Protein AF-A0A5J5I9Z5-F1 (afdb_monomer)

Foldseek 3Di:
DVLVVLVVVLVVLVVVLVVLVVVQVVVVVVVVVVDDPPDDPVVVVVVVVCCVVPVRPVVSVVSNVVSVVVSVVSVVVSVVVVVVD

Organism: NCBI:txid1007511

Secondary structure (DSSP, 8-state):
-HHHHHHHHHHHHHHHHHHHHHHHHHHHHHHHHHS-TTS-HHHHHHHHHHIIIIIS-HHHHHHHHHHHHHHHHHHHHHHHHHHT-

Mean predicted aligned error: 9.32 Å

Solvent-accessible surface area (backbone atoms only — not comparable to full-atom values): 4792 Å² total; per-residue (Å²): 111,67,69,60,53,55,51,54,50,44,52,52,42,52,50,51,44,53,50,51,51,50,53,52,52,49,53,52,52,50,53,54,67,69,47,63,89,85,57,55,71,68,59,52,49,51,51,50,52,46,35,65,74,73,63,50,61,59,67,57,54,50,49,45,52,51,43,50,52,52,44,50,54,50,52,53,51,49,54,50,54,60,75,74,103

pLDDT: mean 75.91, std 6.34, range [52.66, 86.12]

Structure (mmCIF, N/CA/C/O backbone):
data_AF-A0A5J5I9Z5-F1
#
_entry.id   AF-A0A5J5I9Z5-F1
#
loop_
_atom_site.group_PDB
_atom_site.id
_atom_site.type_symbol
_atom_site.label_atom_id
_atom_site.label_alt_id
_atom_site.label_comp_id
_atom_site.label_asym_id
_atom_site.label_entity_id
_atom_site.label_seq_id
_atom_site.pdbx_PDB_ins_code
_atom_site.Cartn_x
_atom_site.Cartn_y
_atom_site.Cartn_z
_atom_site.occupancy
_atom_site.B_iso_or_equiv
_atom_site.auth_seq_id
_atom_site.auth_comp_id
_atom_site.auth_asym_id
_atom_site.auth_atom_id
_atom_site.pdbx_PDB_model_num
ATOM 1 N N . MET A 1 1 ? 19.133 -9.345 -23.041 1.00 60.09 1 MET A N 1
ATOM 2 C CA . MET A 1 1 ? 19.558 -8.346 -22.028 1.00 60.09 1 MET A CA 1
ATOM 3 C C . MET A 1 1 ? 18.410 -7.453 -21.567 1.00 60.09 1 MET A C 1
ATOM 5 O O . MET A 1 1 ? 18.225 -7.349 -20.364 1.00 60.09 1 MET A O 1
ATOM 9 N N . GLN A 1 2 ? 17.609 -6.873 -22.472 1.00 64.94 2 GLN A N 1
ATOM 10 C CA . GLN A 1 2 ? 16.445 -6.051 -22.092 1.00 64.94 2 GLN A CA 1
ATOM 11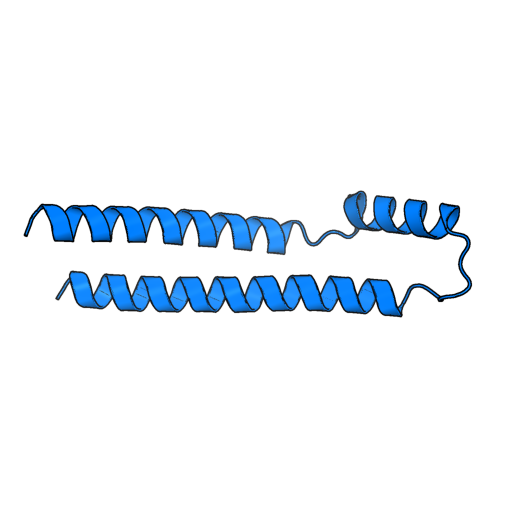 C C . GLN A 1 2 ? 15.445 -6.787 -21.187 1.00 64.94 2 GLN A C 1
ATOM 13 O O . GLN A 1 2 ? 15.090 -6.236 -20.155 1.00 64.94 2 GLN A O 1
ATOM 18 N N . SER A 1 3 ? 15.089 -8.042 -21.494 1.00 66.81 3 SER A N 1
ATOM 19 C CA . SER A 1 3 ? 14.140 -8.845 -20.701 1.00 66.81 3 SER A CA 1
ATOM 20 C C . SER A 1 3 ? 14.541 -9.019 -19.228 1.00 66.81 3 SER A C 1
ATOM 22 O O . SER A 1 3 ? 13.710 -8.842 -18.338 1.00 66.81 3 SER A O 1
ATOM 24 N N . LEU A 1 4 ? 15.827 -9.281 -18.967 1.00 73.44 4 LEU A N 1
ATOM 25 C CA . LEU A 1 4 ? 16.401 -9.392 -17.619 1.00 73.44 4 LEU A CA 1
ATOM 26 C C . LEU A 1 4 ? 16.305 -8.076 -16.833 1.00 73.44 4 LEU A C 1
ATOM 28 O O . LEU A 1 4 ? 15.904 -8.089 -15.673 1.00 73.44 4 LEU A O 1
ATOM 32 N N . ILE A 1 5 ? 16.616 -6.940 -17.465 1.00 75.00 5 ILE A N 1
ATOM 33 C CA . ILE A 1 5 ? 16.556 -5.617 -16.819 1.00 75.00 5 ILE A CA 1
ATOM 34 C C . ILE A 1 5 ? 15.118 -5.297 -16.407 1.00 75.00 5 ILE A C 1
ATOM 36 O O . ILE A 1 5 ? 14.855 -4.941 -15.262 1.00 75.00 5 ILE A O 1
ATOM 40 N N . THR A 1 6 ? 14.164 -5.481 -17.312 1.00 73.06 6 THR A N 1
ATOM 41 C CA . THR A 1 6 ? 12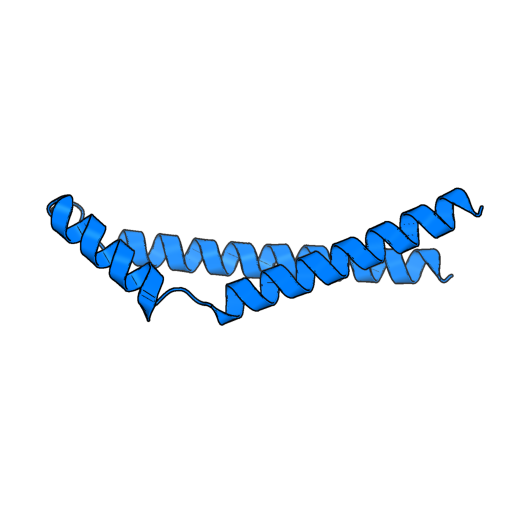.743 -5.239 -17.039 1.00 73.06 6 THR A CA 1
ATOM 42 C C . THR A 1 6 ? 12.159 -6.184 -15.982 1.00 73.06 6 THR A C 1
ATOM 44 O O . THR A 1 6 ? 11.314 -5.750 -15.206 1.00 73.06 6 THR A O 1
ATOM 47 N N . ALA A 1 7 ? 12.636 -7.430 -15.878 1.00 71.94 7 ALA A N 1
ATOM 48 C CA . ALA A 1 7 ? 12.240 -8.339 -14.798 1.00 71.94 7 ALA A CA 1
ATOM 49 C C . ALA A 1 7 ? 12.766 -7.875 -13.426 1.00 71.94 7 ALA A C 1
ATOM 51 O O . ALA A 1 7 ? 12.027 -7.903 -12.442 1.00 71.94 7 ALA A O 1
ATOM 52 N N . ILE A 1 8 ? 14.011 -7.387 -13.3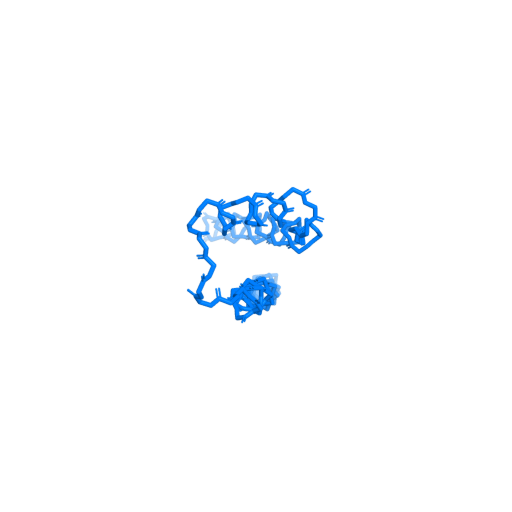62 1.00 79.31 8 ILE A N 1
ATOM 53 C CA . ILE A 1 8 ? 14.600 -6.818 -12.138 1.00 79.31 8 ILE A CA 1
ATOM 54 C C . ILE A 1 8 ? 13.839 -5.558 -11.705 1.00 79.31 8 ILE A C 1
ATOM 56 O O . ILE A 1 8 ? 13.508 -5.407 -10.530 1.00 79.31 8 ILE A O 1
ATOM 60 N N . VAL A 1 9 ? 13.508 -4.676 -12.653 1.00 77.00 9 VAL A N 1
ATOM 61 C CA . VAL A 1 9 ? 12.7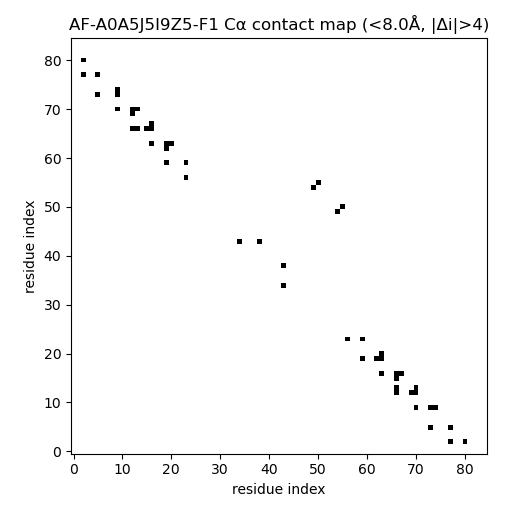20 -3.463 -12.382 1.00 77.00 9 VAL A CA 1
ATOM 62 C C . VAL A 1 9 ? 11.320 -3.820 -11.879 1.00 77.00 9 VAL A C 1
ATOM 64 O O . VAL A 1 9 ? 10.860 -3.240 -10.898 1.00 77.00 9 VAL A O 1
ATOM 67 N N . LEU A 1 10 ? 10.659 -4.811 -12.487 1.00 76.19 10 LEU A N 1
ATOM 68 C CA . LEU A 1 10 ? 9.352 -5.283 -12.031 1.00 76.19 10 LEU A CA 1
ATOM 69 C C . LEU A 1 10 ? 9.423 -5.832 -10.596 1.00 76.19 10 LEU 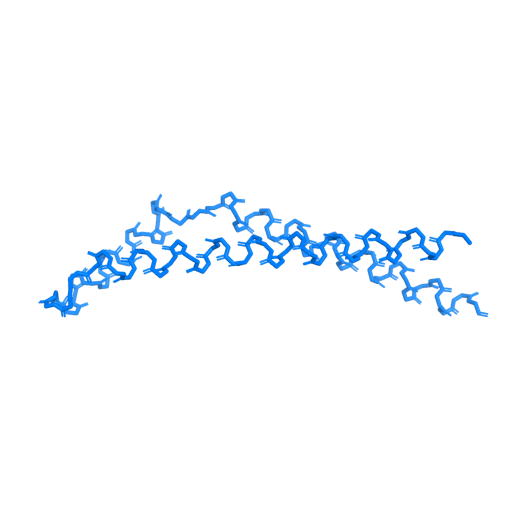A C 1
ATOM 71 O O . LEU A 1 10 ? 8.583 -5.485 -9.770 1.00 76.19 10 LEU A O 1
ATOM 75 N N . ALA A 1 11 ? 10.446 -6.626 -10.271 1.00 75.75 11 ALA A N 1
ATOM 76 C CA . ALA A 1 11 ? 10.649 -7.146 -8.920 1.00 75.75 11 ALA A CA 1
ATOM 77 C C . ALA A 1 11 ? 10.874 -6.022 -7.889 1.00 75.75 11 ALA A C 1
ATOM 79 O O . ALA A 1 11 ? 10.299 -6.063 -6.801 1.00 75.75 11 ALA A O 1
ATOM 80 N N . ALA A 1 12 ? 11.649 -4.992 -8.241 1.00 76.56 12 ALA A N 1
ATOM 81 C CA . ALA A 1 12 ? 11.871 -3.826 -7.386 1.00 76.56 12 ALA A CA 1
ATOM 82 C C . ALA A 1 12 ? 10.578 -3.027 -7.139 1.00 76.56 12 ALA A C 1
ATOM 84 O O . ALA A 1 12 ? 10.308 -2.626 -6.007 1.00 76.56 12 ALA A O 1
ATOM 85 N N . ILE A 1 13 ? 9.745 -2.852 -8.169 1.00 78.75 13 ILE A N 1
ATOM 86 C CA . ILE A 1 13 ? 8.442 -2.183 -8.051 1.00 78.75 13 ILE A CA 1
ATOM 87 C C . ILE A 1 13 ? 7.500 -2.982 -7.155 1.00 78.75 13 ILE A C 1
ATOM 89 O O . ILE A 1 13 ? 6.883 -2.415 -6.258 1.00 78.75 13 ILE A O 1
ATOM 93 N N . VAL A 1 14 ? 7.410 -4.299 -7.348 1.00 77.81 14 VAL A N 1
ATOM 94 C CA . VAL A 1 14 ? 6.585 -5.166 -6.493 1.00 77.81 14 VAL A CA 1
ATOM 95 C C . VAL A 1 14 ? 7.040 -5.070 -5.037 1.00 77.81 14 VAL A C 1
ATOM 97 O O . VAL A 1 14 ? 6.208 -4.967 -4.138 1.00 77.81 14 VAL A O 1
ATOM 100 N N . PHE A 1 15 ? 8.349 -5.036 -4.788 1.00 79.56 15 PHE A N 1
ATOM 101 C CA . PHE A 1 15 ? 8.886 -4.864 -3.442 1.00 79.56 15 PHE A CA 1
ATOM 102 C C . PHE A 1 15 ? 8.502 -3.507 -2.828 1.00 79.56 15 PHE A C 1
ATOM 104 O O . PHE A 1 15 ? 8.069 -3.464 -1.674 1.00 79.56 15 PHE A O 1
ATOM 111 N N . ALA A 1 16 ? 8.576 -2.419 -3.601 1.00 75.81 16 ALA A N 1
ATOM 112 C CA . ALA A 1 16 ? 8.135 -1.092 -3.170 1.00 75.81 16 ALA A CA 1
ATOM 113 C C . ALA A 1 16 ? 6.631 -1.063 -2.836 1.00 75.81 16 ALA A C 1
ATOM 115 O O . ALA A 1 16 ? 6.255 -0.605 -1.758 1.00 75.81 16 ALA A O 1
ATOM 116 N N . VAL A 1 17 ? 5.783 -1.657 -3.686 1.00 78.38 17 VAL A N 1
ATOM 117 C CA . VAL A 1 17 ? 4.334 -1.797 -3.437 1.00 78.38 17 VAL A CA 1
ATOM 118 C C . VAL A 1 17 ? 4.066 -2.536 -2.128 1.00 78.38 17 VAL A C 1
ATOM 120 O O . VAL A 1 17 ? 3.210 -2.123 -1.347 1.00 78.38 17 VAL A O 1
ATOM 123 N N . VAL A 1 18 ? 4.795 -3.623 -1.859 1.00 80.38 18 VAL A N 1
ATOM 124 C CA . VAL A 1 18 ? 4.636 -4.400 -0.622 1.00 80.38 18 VAL A CA 1
ATOM 125 C C . VAL A 1 18 ? 5.034 -3.580 0.607 1.00 80.38 18 VAL A C 1
ATOM 127 O O . VAL A 1 18 ? 4.354 -3.664 1.632 1.00 80.38 18 VAL A O 1
ATOM 130 N N . ILE A 1 19 ? 6.101 -2.783 0.528 1.00 80.31 19 ILE A N 1
ATOM 131 C CA . ILE A 1 19 ? 6.511 -1.889 1.620 1.00 80.31 19 ILE A CA 1
ATOM 132 C C . ILE A 1 19 ? 5.441 -0.827 1.878 1.00 80.31 19 ILE A C 1
ATOM 134 O O . ILE A 1 19 ? 5.015 -0.674 3.024 1.00 80.31 19 ILE A O 1
ATOM 138 N N . ASP A 1 20 ? 4.964 -0.145 0.836 1.00 76.88 20 ASP A N 1
ATOM 139 C CA . ASP A 1 20 ? 3.948 0.901 0.972 1.00 76.88 20 ASP A CA 1
ATOM 140 C C . ASP A 1 20 ? 2.625 0.335 1.507 1.00 76.88 20 ASP A C 1
ATOM 142 O O . ASP A 1 20 ? 2.017 0.919 2.408 1.00 76.88 20 ASP A O 1
ATOM 146 N N . ALA A 1 21 ? 2.215 -0.851 1.046 1.00 74.88 21 ALA A N 1
ATOM 147 C CA . ALA A 1 21 ? 1.036 -1.548 1.554 1.00 74.88 21 ALA A CA 1
ATOM 148 C C . ALA A 1 21 ? 1.183 -1.909 3.039 1.00 74.88 21 ALA A C 1
ATOM 150 O O . ALA A 1 21 ? 0.267 -1.683 3.830 1.00 74.88 21 ALA A O 1
ATOM 151 N N . ARG A 1 22 ? 2.346 -2.434 3.448 1.00 80.81 22 ARG A N 1
ATOM 152 C CA . ARG A 1 22 ? 2.625 -2.739 4.860 1.00 80.81 22 ARG A CA 1
ATOM 153 C C . ARG A 1 22 ? 2.611 -1.486 5.721 1.00 80.81 22 ARG A C 1
ATOM 155 O O . ARG A 1 22 ? 2.068 -1.528 6.821 1.00 80.81 22 ARG A O 1
ATOM 162 N N . ALA A 1 23 ? 3.165 -0.383 5.228 1.00 78.69 23 ALA A N 1
ATOM 163 C CA . ALA A 1 23 ? 3.162 0.888 5.937 1.00 78.69 23 ALA A CA 1
ATOM 164 C C . ALA A 1 23 ? 1.735 1.437 6.101 1.00 78.69 23 ALA A C 1
ATOM 166 O O . ALA A 1 23 ? 1.399 1.941 7.169 1.00 78.69 23 ALA A O 1
ATOM 167 N N . LEU A 1 24 ? 0.887 1.302 5.077 1.00 77.25 24 LEU A N 1
ATOM 168 C CA . LEU A 1 24 ? -0.526 1.683 5.134 1.00 77.25 24 LEU A CA 1
ATOM 169 C C . LEU A 1 24 ? -1.302 0.843 6.162 1.00 77.25 24 LEU A C 1
ATOM 171 O O . LEU A 1 24 ? -2.058 1.374 6.971 1.00 77.25 24 LEU A O 1
ATOM 175 N N . VAL A 1 25 ? -1.091 -0.476 6.153 1.00 79.88 25 VAL A N 1
ATOM 176 C CA . VAL A 1 25 ? -1.724 -1.407 7.099 1.00 79.88 25 VAL A CA 1
ATOM 177 C C . VAL A 1 25 ? -1.247 -1.145 8.528 1.00 79.88 25 VAL A C 1
ATOM 179 O O . VAL A 1 25 ? -2.057 -1.175 9.452 1.00 79.88 25 VAL A O 1
ATOM 182 N N . ALA A 1 26 ? 0.040 -0.850 8.724 1.00 82.88 26 ALA A N 1
ATOM 183 C CA . ALA A 1 26 ? 0.591 -0.510 10.031 1.00 82.88 26 ALA A CA 1
ATOM 184 C C . ALA A 1 26 ? -0.045 0.764 10.608 1.00 82.88 26 ALA A C 1
ATOM 186 O O . ALA A 1 26 ? -0.446 0.752 11.771 1.00 82.88 26 ALA A O 1
ATOM 187 N N . ASP A 1 27 ? -0.211 1.813 9.794 1.00 79.31 27 ASP A N 1
ATOM 188 C CA . ASP A 1 27 ? -0.899 3.045 10.203 1.00 79.31 27 ASP A CA 1
ATOM 189 C C . ASP A 1 27 ? -2.362 2.768 10.579 1.00 79.31 27 ASP A C 1
ATOM 191 O O . ASP A 1 27 ? -2.851 3.256 11.599 1.00 79.31 27 ASP A O 1
ATOM 195 N N . LEU A 1 28 ? -3.048 1.916 9.809 1.00 79.38 28 LEU A N 1
ATOM 196 C CA . LEU A 1 28 ? -4.432 1.537 10.086 1.00 79.38 28 LEU A CA 1
ATOM 197 C C . LEU A 1 28 ? -4.573 0.760 11.402 1.00 79.38 28 LEU A C 1
ATOM 199 O O . LEU A 1 28 ? -5.489 1.007 12.188 1.00 79.38 28 LEU A O 1
ATOM 203 N N . ILE A 1 29 ? -3.649 -0.167 11.663 1.00 83.06 29 ILE A N 1
ATOM 204 C CA . ILE A 1 29 ? -3.595 -0.931 12.913 1.00 83.06 29 ILE A CA 1
ATOM 205 C C . ILE A 1 29 ? -3.257 -0.009 14.086 1.00 83.06 29 ILE A C 1
ATOM 207 O O . ILE A 1 29 ? -3.859 -0.147 15.149 1.00 83.06 29 ILE A O 1
ATOM 211 N N . ALA A 1 30 ? -2.324 0.929 13.914 1.00 82.56 30 ALA A N 1
ATOM 212 C CA . ALA A 1 30 ? -1.974 1.904 14.942 1.00 82.56 30 ALA A CA 1
ATOM 213 C C . ALA A 1 30 ? -3.182 2.780 15.300 1.00 82.56 30 ALA A C 1
ATOM 215 O O . ALA A 1 30 ? -3.522 2.893 16.476 1.00 82.56 30 ALA A O 1
ATOM 216 N N . PHE A 1 31 ? -3.902 3.294 14.298 1.00 80.62 31 PHE A N 1
ATOM 217 C CA . PHE A 1 31 ? -5.143 4.038 14.507 1.00 80.62 31 PHE A CA 1
ATOM 218 C C . PHE A 1 31 ? -6.203 3.193 15.227 1.00 80.62 31 PHE A C 1
ATOM 220 O O . PHE A 1 31 ? -6.832 3.655 16.179 1.00 80.62 31 PHE A O 1
ATOM 227 N N . HIS A 1 32 ? -6.357 1.924 14.837 1.00 78.94 32 HIS A N 1
ATOM 228 C CA . HIS A 1 32 ? -7.279 1.006 15.500 1.00 78.94 32 HIS A CA 1
ATOM 229 C C . HIS A 1 32 ? -6.894 0.714 16.957 1.00 78.94 32 HIS A C 1
ATOM 231 O O . HIS A 1 32 ? -7.777 0.626 17.801 1.00 78.94 32 HIS A O 1
ATOM 237 N N . ARG A 1 33 ? -5.599 0.604 17.280 1.00 81.50 33 ARG A N 1
ATOM 238 C CA . ARG A 1 33 ? -5.124 0.448 18.668 1.00 81.50 33 ARG A CA 1
ATOM 239 C C . ARG A 1 33 ? -5.303 1.716 19.499 1.00 81.50 33 ARG A C 1
ATOM 241 O O . ARG A 1 33 ? -5.5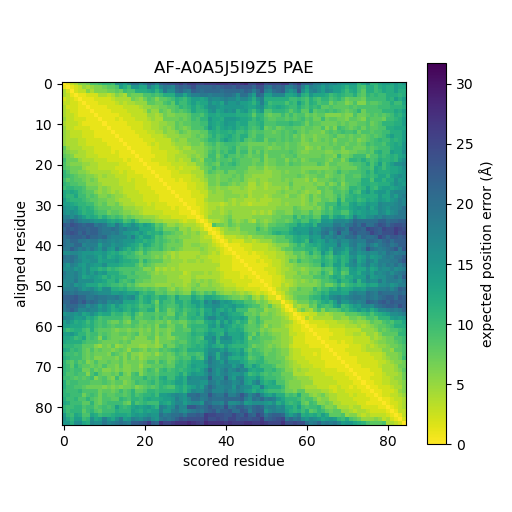34 1.614 20.698 1.00 81.50 33 ARG A O 1
ATOM 248 N N . CYS A 1 34 ? -5.188 2.893 18.887 1.00 79.81 34 CYS A N 1
ATOM 249 C CA . CYS A 1 34 ? -5.453 4.168 19.557 1.00 79.81 34 CYS A CA 1
ATOM 250 C C . CYS A 1 34 ? -6.942 4.360 19.884 1.00 79.81 34 CYS A C 1
ATOM 252 O O . CYS A 1 34 ? -7.277 5.078 20.825 1.00 79.81 34 CYS A O 1
ATOM 254 N N . LEU A 1 35 ? -7.845 3.720 19.138 1.00 79.38 35 LEU A N 1
ATOM 255 C CA . LEU A 1 35 ? -9.270 3.704 19.450 1.00 79.38 35 LEU A CA 1
ATOM 256 C C . LEU A 1 35 ? -9.530 2.810 20.671 1.00 79.38 35 LEU A C 1
ATOM 258 O O . LEU A 1 35 ? -9.390 1.591 20.610 1.00 79.38 35 LEU A O 1
ATOM 262 N N . SER A 1 36 ? -9.950 3.418 21.783 1.00 76.94 36 SER A N 1
ATOM 263 C CA . SER A 1 36 ? -10.328 2.674 22.990 1.00 76.94 36 SER A CA 1
ATOM 264 C C . SER A 1 36 ? -11.460 1.668 22.695 1.00 76.94 36 SER A C 1
ATOM 266 O O . SER A 1 36 ? -12.451 2.025 22.048 1.00 76.94 36 SER A O 1
ATOM 268 N N . PRO A 1 37 ? -11.366 0.414 23.180 1.00 74.00 37 PRO A N 1
ATOM 269 C CA . PRO A 1 37 ? -12.359 -0.627 22.902 1.00 74.00 37 PRO A CA 1
ATOM 270 C C . PRO A 1 37 ? -13.746 -0.323 23.490 1.00 74.00 37 PRO A C 1
ATOM 272 O O . PRO A 1 37 ? -14.737 -0.870 23.015 1.00 74.00 37 PRO A O 1
ATOM 275 N N . ASN A 1 38 ? -13.830 0.583 24.470 1.00 80.88 38 ASN A N 1
ATOM 276 C CA . ASN A 1 38 ? -15.080 0.992 25.120 1.00 80.88 38 ASN A CA 1
ATOM 277 C C . ASN A 1 38 ? -15.807 2.148 24.407 1.00 80.88 38 ASN A C 1
ATOM 279 O O . ASN A 1 38 ? -16.805 2.654 24.919 1.00 80.88 38 ASN A O 1
ATOM 283 N N . LEU A 1 39 ? -15.325 2.605 23.245 1.00 82.12 39 LEU A N 1
ATOM 284 C CA . LEU A 1 39 ? -15.993 3.673 22.502 1.00 82.12 39 LEU A CA 1
ATOM 285 C C . LEU A 1 39 ? -17.335 3.201 21.908 1.00 82.12 39 LEU A C 1
ATOM 287 O O . LEU A 1 39 ? -17.390 2.146 21.266 1.00 82.12 39 LEU A O 1
ATOM 291 N N . PRO A 1 40 ? -18.404 4.014 22.018 1.00 86.12 40 PRO A N 1
ATOM 292 C CA . PRO A 1 40 ? -19.665 3.755 21.336 1.00 86.12 40 PRO A CA 1
ATOM 293 C C . PRO A 1 40 ? -19.456 3.591 19.827 1.00 86.12 40 PRO A C 1
ATOM 295 O O . PRO A 1 40 ? -18.689 4.332 19.202 1.00 86.12 40 PRO A O 1
ATOM 298 N N . ALA A 1 41 ? -20.182 2.652 19.215 1.00 83.06 41 ALA A N 1
ATOM 299 C CA . ALA A 1 41 ? -20.042 2.342 17.791 1.00 83.06 41 ALA A CA 1
ATOM 300 C C . ALA A 1 41 ? -20.279 3.558 16.871 1.00 83.06 41 ALA A C 1
ATOM 302 O O . ALA A 1 41 ? -19.654 3.656 15.813 1.00 83.06 41 ALA A O 1
ATOM 303 N N . SER A 1 42 ? -21.138 4.495 17.286 1.00 86.00 42 SER A N 1
ATOM 304 C CA . SER A 1 42 ? -21.403 5.760 16.592 1.00 86.00 42 SER A CA 1
ATOM 305 C C . SER A 1 42 ? -20.173 6.672 16.555 1.00 86.00 42 SER A C 1
ATOM 307 O O . SER A 1 42 ? -19.789 7.135 15.483 1.00 86.00 42 SER A O 1
ATOM 309 N N . ILE A 1 43 ? -19.503 6.864 17.694 1.00 83.81 43 ILE A N 1
ATOM 310 C CA . ILE A 1 43 ? -18.300 7.703 17.802 1.00 83.81 43 ILE A CA 1
ATOM 311 C C . ILE A 1 43 ? -17.133 7.060 17.051 1.00 83.81 43 ILE A C 1
ATOM 313 O O . ILE A 1 43 ? -16.414 7.740 16.323 1.00 83.81 43 ILE A O 1
ATOM 317 N N . ARG A 1 44 ? -16.986 5.731 17.141 1.00 82.06 44 ARG A N 1
ATOM 318 C CA . ARG A 1 44 ? -15.977 4.990 16.373 1.00 82.06 44 ARG A CA 1
ATOM 319 C C . ARG A 1 44 ? -16.156 5.172 14.865 1.00 82.06 44 ARG A C 1
ATOM 321 O O . ARG A 1 44 ? -15.163 5.355 14.170 1.00 82.06 44 ARG A O 1
ATOM 328 N N . ARG A 1 45 ? -17.397 5.145 14.360 1.00 82.44 45 ARG A N 1
ATOM 329 C CA . ARG A 1 45 ? -17.700 5.431 12.945 1.00 82.44 45 ARG A CA 1
ATOM 330 C C . ARG A 1 45 ? -17.321 6.858 12.561 1.00 82.44 45 ARG A C 1
ATOM 332 O O . ARG A 1 45 ? -16.728 7.046 11.506 1.00 82.44 45 ARG A O 1
ATOM 339 N N . LEU A 1 46 ? -17.625 7.829 13.416 1.00 85.19 46 LEU A N 1
ATOM 340 C CA . LEU A 1 46 ? -17.355 9.244 13.161 1.00 85.19 46 LEU A CA 1
ATOM 341 C C . LEU A 1 46 ? -15.844 9.539 13.128 1.00 85.19 46 LEU A C 1
ATOM 343 O O . LEU A 1 46 ? -15.367 10.202 12.212 1.00 85.19 46 LEU A O 1
ATO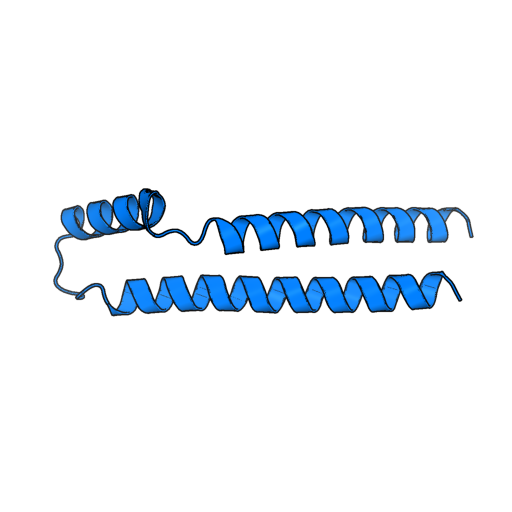M 347 N N . LEU A 1 47 ? -15.075 8.950 14.049 1.00 83.38 47 LEU A N 1
ATOM 348 C CA . LEU A 1 47 ? -13.606 8.995 14.053 1.00 83.38 47 LEU A CA 1
ATOM 349 C C . LEU A 1 47 ? -13.003 8.308 12.825 1.00 83.38 47 LEU A C 1
ATOM 351 O O . LEU A 1 47 ? -12.046 8.814 12.251 1.00 83.38 47 LEU A O 1
ATOM 355 N N . TRP A 1 48 ? -13.571 7.182 12.389 1.00 80.25 48 TRP A N 1
ATOM 356 C CA . TRP A 1 48 ? -13.147 6.515 11.156 1.00 80.25 48 TRP A CA 1
ATOM 357 C C . TRP A 1 48 ? -13.420 7.362 9.911 1.00 80.25 48 TRP A C 1
ATOM 359 O O . TRP A 1 48 ? -12.580 7.429 9.019 1.00 80.25 48 TRP A O 1
ATOM 369 N N . GLN A 1 49 ? -14.573 8.030 9.853 1.00 81.31 49 GLN A N 1
ATOM 370 C CA . GLN A 1 49 ? -14.905 8.953 8.768 1.00 81.31 49 GLN A CA 1
ATOM 371 C C . GLN A 1 49 ? -13.968 10.161 8.758 1.00 81.31 49 GLN A C 1
ATOM 373 O O . GLN A 1 49 ? -13.475 10.529 7.697 1.00 81.31 49 GLN A O 1
ATOM 378 N N . GLN A 1 50 ? -13.656 10.730 9.925 1.00 81.44 50 GLN A N 1
ATOM 379 C CA . GLN A 1 50 ? -12.675 11.811 10.038 1.00 81.44 50 GLN A CA 1
ATOM 380 C C . GLN A 1 50 ? -11.267 11.355 9.662 1.00 81.44 50 GLN A C 1
ATOM 382 O O . GLN A 1 50 ? -10.572 12.072 8.951 1.00 81.44 50 GLN A O 1
ATOM 387 N N . TYR A 1 51 ? -10.855 10.156 10.073 1.00 76.25 51 TYR A N 1
ATOM 388 C CA . TYR A 1 51 ? -9.584 9.582 9.647 1.00 76.25 51 TYR A CA 1
ATOM 389 C C . TYR A 1 51 ? -9.555 9.391 8.129 1.00 76.25 51 TYR A C 1
ATOM 391 O O . TYR A 1 51 ? -8.596 9.804 7.499 1.00 76.25 51 TYR A O 1
ATOM 399 N N . ALA A 1 52 ? -10.623 8.880 7.515 1.00 71.75 52 ALA A N 1
ATOM 400 C CA . ALA A 1 52 ? -10.709 8.745 6.062 1.00 71.75 52 ALA A CA 1
ATOM 401 C C . ALA A 1 52 ? -10.670 10.098 5.319 1.00 71.75 52 ALA A C 1
ATOM 403 O O . ALA A 1 52 ? -10.120 10.169 4.224 1.00 71.75 52 ALA A O 1
ATOM 404 N N . TRP A 1 53 ? -11.235 11.162 5.900 1.00 69.69 53 TRP A N 1
ATOM 405 C CA . TRP A 1 53 ? -11.291 12.497 5.288 1.00 69.69 53 TRP A CA 1
ATOM 406 C C . TRP A 1 53 ? -10.041 13.358 5.512 1.00 69.69 53 TRP A C 1
ATOM 408 O O . TRP A 1 53 ? -9.657 14.108 4.622 1.00 69.69 53 TRP A O 1
ATOM 418 N N . ILE A 1 54 ? -9.431 13.288 6.697 1.00 67.19 54 ILE A N 1
ATOM 419 C CA . ILE A 1 54 ? -8.365 14.204 7.142 1.00 67.19 54 ILE A CA 1
ATOM 420 C C . ILE A 1 54 ? -7.027 13.472 7.286 1.00 67.19 54 ILE A C 1
ATOM 422 O O . ILE A 1 54 ? -5.977 14.030 6.981 1.00 67.19 54 ILE A O 1
ATOM 426 N N . GLY A 1 55 ? -7.060 12.236 7.788 1.00 62.88 55 GLY A N 1
ATOM 427 C CA . GLY A 1 55 ? -5.876 11.491 8.224 1.00 62.88 55 GLY A CA 1
ATOM 428 C C . GLY A 1 55 ? -5.429 10.372 7.288 1.00 62.88 55 GLY A C 1
ATOM 429 O O . GLY A 1 55 ? -4.383 9.772 7.532 1.00 62.88 55 GLY A O 1
ATOM 430 N N . PHE A 1 56 ? -6.196 10.063 6.238 1.00 66.50 56 PHE A N 1
ATOM 431 C CA . PHE A 1 56 ? -5.831 9.002 5.315 1.00 66.50 56 PHE A CA 1
ATOM 432 C C . PHE A 1 56 ? -4.559 9.445 4.595 1.00 66.50 56 PHE A C 1
ATOM 434 O O . PHE A 1 56 ? -4.524 10.559 4.065 1.00 66.50 56 PHE A O 1
ATOM 441 N N . PRO A 1 57 ? -3.498 8.625 4.572 1.00 69.12 57 PRO A N 1
ATOM 442 C CA . PRO A 1 57 ? -2.244 8.997 3.940 1.00 69.12 57 PRO A CA 1
ATOM 443 C C . PRO A 1 57 ? -2.423 8.962 2.415 1.00 69.12 57 PRO A C 1
ATOM 445 O O . PRO A 1 57 ? -2.007 8.024 1.736 1.00 69.12 57 PRO A O 1
ATOM 448 N N . ILE A 1 58 ? -3.049 10.013 1.875 1.00 69.19 58 ILE A N 1
ATOM 449 C CA . ILE A 1 58 ? -3.331 10.220 0.450 1.00 69.19 58 ILE A CA 1
ATOM 450 C C . ILE A 1 58 ? -2.039 10.075 -0.359 1.00 69.19 58 ILE A C 1
ATOM 452 O O . ILE A 1 58 ? -2.050 9.459 -1.419 1.00 69.19 58 ILE A O 1
ATOM 456 N N . GLY A 1 59 ? -0.909 10.543 0.184 1.00 65.38 59 GLY A N 1
ATOM 457 C CA . GLY A 1 59 ? 0.412 10.366 -0.420 1.00 65.38 59 GLY A CA 1
ATOM 458 C C . GLY A 1 59 ? 0.831 8.899 -0.575 1.00 65.38 59 GLY A C 1
ATOM 459 O O . GLY A 1 59 ? 1.313 8.525 -1.639 1.00 65.38 59 GLY A O 1
ATOM 460 N N . LYS A 1 60 ? 0.587 8.045 0.432 1.00 69.31 60 LYS A N 1
ATOM 461 C CA . LYS A 1 60 ? 0.881 6.603 0.338 1.00 69.31 60 LYS A CA 1
ATOM 462 C C . LYS A 1 60 ? -0.062 5.911 -0.641 1.00 69.31 60 LYS A C 1
ATOM 464 O O . LYS A 1 60 ? 0.383 5.076 -1.414 1.00 69.31 60 LYS A O 1
ATOM 469 N N . ALA A 1 61 ? -1.340 6.286 -0.662 1.00 71.25 61 ALA A N 1
ATOM 470 C CA . ALA A 1 61 ? -2.303 5.743 -1.620 1.00 71.25 61 ALA A CA 1
ATOM 471 C C . A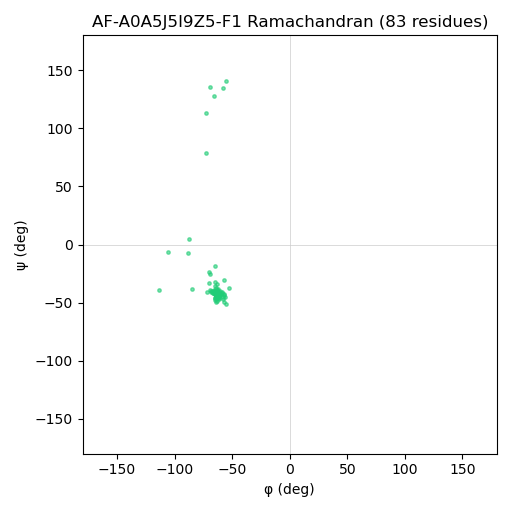LA A 1 61 ? -1.976 6.134 -3.074 1.00 71.25 61 ALA A C 1
ATOM 473 O O . ALA A 1 61 ? -2.047 5.290 -3.964 1.00 71.25 61 ALA A O 1
ATOM 474 N N . LEU A 1 62 ? -1.561 7.383 -3.311 1.00 76.25 62 LEU A N 1
ATOM 475 C CA . LEU A 1 62 ? -1.081 7.857 -4.613 1.00 76.25 62 LEU A CA 1
ATOM 476 C C . LEU A 1 62 ? 0.203 7.151 -5.043 1.00 76.25 62 LEU A C 1
ATOM 478 O O . LEU A 1 62 ? 0.289 6.721 -6.190 1.00 76.25 62 LEU A O 1
ATOM 482 N N . ALA A 1 63 ? 1.173 6.998 -4.137 1.00 70.88 63 ALA A N 1
ATOM 483 C CA . ALA A 1 63 ? 2.393 6.245 -4.412 1.00 70.88 63 ALA A CA 1
ATOM 484 C C . ALA A 1 63 ? 2.060 4.801 -4.806 1.00 70.88 63 ALA A C 1
ATOM 486 O O . ALA A 1 63 ? 2.541 4.311 -5.823 1.00 70.88 63 ALA A O 1
ATOM 487 N N . LEU A 1 64 ? 1.152 4.154 -4.072 1.00 76.62 64 LEU A N 1
ATOM 488 C CA . LEU A 1 64 ? 0.722 2.785 -4.341 1.00 76.62 64 LEU A CA 1
ATOM 489 C C . LEU A 1 64 ? 0.018 2.662 -5.701 1.00 76.62 64 LEU A C 1
ATOM 491 O O . LEU A 1 64 ? 0.329 1.745 -6.455 1.00 76.62 64 LEU A O 1
ATOM 495 N N . LEU A 1 65 ? -0.865 3.604 -6.058 1.00 79.06 65 LEU A N 1
ATOM 496 C CA . LEU A 1 65 ? -1.497 3.669 -7.385 1.00 79.06 65 LEU A CA 1
ATOM 497 C C . LEU A 1 65 ? -0.475 3.892 -8.507 1.00 79.06 65 LEU A C 1
ATOM 499 O O . LEU A 1 65 ? -0.565 3.250 -9.553 1.00 79.06 65 LEU A O 1
ATOM 503 N N . LEU A 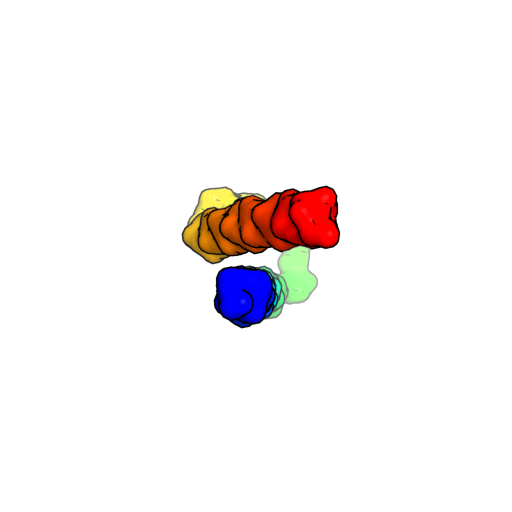1 66 ? 0.506 4.770 -8.289 1.00 80.88 66 LEU A N 1
ATOM 504 C CA . LEU A 1 66 ? 1.565 5.057 -9.254 1.00 80.88 66 LEU A CA 1
ATOM 505 C C . LEU A 1 66 ? 2.448 3.828 -9.486 1.00 80.88 66 LEU A C 1
ATOM 507 O O . LEU A 1 66 ? 2.691 3.455 -10.635 1.00 80.88 66 LEU A O 1
ATOM 511 N N . TRP A 1 67 ? 2.866 3.151 -8.415 1.00 75.06 67 TRP A N 1
ATOM 512 C CA . TRP A 1 67 ? 3.614 1.902 -8.510 1.00 75.06 67 TRP A CA 1
ATOM 513 C C . TRP A 1 67 ? 2.804 0.791 -9.184 1.00 75.06 67 TRP A C 1
ATOM 515 O O . TRP A 1 67 ? 3.358 0.043 -9.987 1.00 75.06 67 TRP A O 1
ATOM 525 N N . LEU A 1 68 ? 1.495 0.701 -8.923 1.00 79.62 68 LEU A N 1
ATOM 526 C CA . LEU A 1 68 ? 0.614 -0.275 -9.567 1.00 79.62 68 LEU A CA 1
ATOM 527 C C . LEU A 1 68 ? 0.498 -0.027 -11.080 1.00 79.62 68 LEU A C 1
ATOM 529 O O . LEU A 1 68 ? 0.567 -0.968 -11.869 1.00 79.62 68 LEU A O 1
ATOM 533 N N . ALA A 1 69 ? 0.361 1.237 -11.491 1.00 79.12 69 ALA A N 1
ATOM 534 C CA . ALA A 1 69 ? 0.313 1.624 -12.899 1.00 79.12 69 ALA A CA 1
ATOM 535 C C . ALA A 1 69 ? 1.642 1.330 -13.615 1.00 79.12 69 ALA A C 1
ATOM 537 O O . ALA A 1 69 ? 1.647 0.787 -14.722 1.00 79.12 69 ALA A O 1
ATOM 538 N N . LEU A 1 70 ? 2.771 1.625 -12.962 1.00 78.38 70 LEU A N 1
ATOM 539 C CA . LEU A 1 70 ? 4.113 1.294 -13.449 1.00 78.38 70 LEU A CA 1
ATOM 540 C C . LEU A 1 70 ? 4.308 -0.215 -13.600 1.00 78.38 70 LEU A C 1
ATOM 542 O O . LEU A 1 70 ? 4.773 -0.665 -14.648 1.00 78.38 70 LEU A O 1
ATOM 546 N N . ALA A 1 71 ? 3.905 -0.993 -12.593 1.00 75.19 71 ALA A N 1
ATOM 547 C CA . ALA A 1 71 ? 3.930 -2.447 -12.656 1.00 75.19 71 ALA A CA 1
ATOM 548 C C . ALA A 1 71 ? 3.104 -2.944 -13.847 1.00 75.19 71 ALA A C 1
ATOM 550 O O . ALA A 1 71 ? 3.621 -3.699 -14.659 1.00 75.19 71 ALA A O 1
ATOM 551 N N . PHE A 1 72 ? 1.867 -2.465 -14.013 1.00 77.88 72 PHE A N 1
ATOM 552 C CA . PHE A 1 72 ? 0.987 -2.870 -15.112 1.00 77.88 72 PHE A CA 1
ATOM 553 C C . PHE A 1 72 ? 1.593 -2.595 -16.494 1.00 77.88 72 PHE A C 1
ATOM 555 O O . PHE A 1 72 ? 1.611 -3.484 -17.346 1.00 77.88 72 PHE A O 1
ATOM 562 N N . LEU A 1 73 ? 2.146 -1.397 -16.710 1.00 79.19 73 LEU A N 1
ATOM 563 C CA . LEU A 1 73 ? 2.810 -1.045 -17.968 1.00 79.19 73 LEU A CA 1
ATOM 564 C C . LEU A 1 73 ? 4.001 -1.965 -18.260 1.00 79.19 73 LEU A C 1
ATOM 566 O O . LEU A 1 73 ? 4.142 -2.442 -19.388 1.00 79.19 73 LEU A O 1
ATOM 570 N N . LEU A 1 74 ? 4.826 -2.257 -17.253 1.00 74.81 74 LEU A N 1
ATOM 571 C CA . LEU A 1 74 ? 5.962 -3.171 -17.385 1.00 74.81 74 LEU A CA 1
ATOM 572 C C . LEU A 1 74 ? 5.520 -4.608 -17.677 1.00 74.81 74 LEU A C 1
ATOM 574 O O . LEU A 1 74 ? 6.112 -5.257 -18.539 1.00 74.81 74 LEU A O 1
ATOM 578 N N . THR A 1 75 ? 4.453 -5.094 -17.039 1.00 74.69 75 THR A N 1
ATOM 579 C CA . THR A 1 75 ? 3.892 -6.423 -17.323 1.00 74.69 75 THR A CA 1
ATOM 580 C C . THR A 1 75 ? 3.313 -6.495 -18.737 1.00 74.69 75 THR A C 1
ATOM 582 O O . THR A 1 75 ? 3.515 -7.485 -19.438 1.00 74.69 75 THR A O 1
ATOM 585 N N . CYS A 1 76 ? 2.650 -5.437 -19.214 1.00 79.62 76 CYS A N 1
ATOM 586 C CA . CYS A 1 76 ? 2.196 -5.355 -20.603 1.00 79.62 76 CYS A CA 1
ATOM 587 C C . CYS A 1 76 ? 3.364 -5.359 -21.597 1.00 79.62 76 CYS A C 1
ATOM 589 O O . CYS A 1 76 ? 3.269 -6.002 -22.643 1.00 79.62 76 CYS A O 1
ATOM 591 N N . GLN A 1 77 ? 4.472 -4.675 -21.292 1.00 77.81 77 GLN A N 1
ATOM 592 C CA . GLN A 1 77 ? 5.665 -4.728 -22.139 1.00 77.81 77 GLN A CA 1
ATOM 593 C C . GLN A 1 77 ? 6.320 -6.111 -22.135 1.00 77.81 77 GLN A C 1
ATOM 595 O O . GLN A 1 77 ? 6.695 -6.596 -23.199 1.00 77.81 77 GLN A O 1
ATOM 600 N N . MET A 1 78 ? 6.384 -6.780 -20.980 1.00 72.25 78 MET A N 1
ATOM 601 C CA . MET A 1 78 ? 6.800 -8.183 -20.880 1.00 72.25 78 MET A CA 1
ATOM 602 C C . MET A 1 78 ? 5.956 -9.088 -21.776 1.00 72.25 78 MET A C 1
ATOM 604 O O . MET A 1 78 ? 6.503 -9.834 -22.581 1.00 72.25 78 MET A O 1
ATOM 608 N N . ALA A 1 79 ? 4.628 -8.988 -21.682 1.00 72.25 79 ALA A N 1
ATOM 609 C CA . ALA A 1 79 ? 3.712 -9.795 -22.482 1.00 72.25 79 ALA A CA 1
ATOM 610 C C . ALA A 1 79 ? 3.901 -9.563 -23.990 1.00 72.25 79 ALA A C 1
ATOM 612 O O . ALA A 1 79 ? 3.914 -10.520 -24.761 1.00 72.25 79 ALA A O 1
ATOM 613 N N . ARG A 1 80 ? 4.117 -8.308 -24.414 1.00 71.38 80 ARG A N 1
ATOM 614 C CA . ARG A 1 80 ? 4.436 -7.991 -25.815 1.00 71.38 80 ARG A CA 1
ATOM 615 C C . ARG A 1 80 ? 5.766 -8.586 -26.264 1.00 71.38 80 ARG A C 1
ATOM 617 O O . ARG A 1 80 ? 5.829 -9.109 -27.366 1.00 71.38 80 ARG A O 1
ATOM 624 N N . LEU A 1 81 ? 6.807 -8.509 -25.436 1.00 68.50 81 LEU A N 1
ATOM 625 C CA . LEU A 1 81 ? 8.119 -9.076 -25.762 1.00 68.50 81 LEU A CA 1
ATOM 626 C C . LEU A 1 81 ? 8.072 -10.603 -25.873 1.00 68.50 81 LEU A C 1
ATOM 628 O O . LEU A 1 81 ? 8.758 -11.156 -26.721 1.00 68.50 81 LEU A O 1
ATOM 632 N N . VAL A 1 82 ? 7.255 -11.268 -25.053 1.00 71.00 82 VAL A N 1
ATOM 633 C CA . VAL A 1 82 ? 7.047 -12.722 -25.121 1.00 71.00 82 VAL A CA 1
ATOM 634 C C . VAL A 1 82 ? 6.225 -13.122 -26.346 1.00 71.00 82 VAL A C 1
ATOM 636 O O . VAL A 1 82 ? 6.561 -14.104 -26.982 1.00 71.00 82 VAL A O 1
ATOM 639 N N . MET A 1 83 ? 5.173 -12.377 -26.705 1.00 67.06 83 MET A N 1
ATOM 640 C CA . MET A 1 83 ? 4.391 -12.655 -27.924 1.00 67.06 83 MET A CA 1
ATOM 641 C C . MET A 1 83 ? 5.145 -12.345 -29.223 1.00 67.06 83 MET A C 1
ATOM 643 O O . MET A 1 83 ? 4.772 -12.854 -30.275 1.00 67.06 83 MET A O 1
ATOM 647 N N . ALA A 1 84 ? 6.144 -11.464 -29.167 1.00 58.00 84 ALA A N 1
ATOM 648 C CA . ALA A 1 84 ? 6.969 -11.100 -30.314 1.00 58.00 84 ALA A CA 1
ATOM 649 C C . ALA A 1 84 ? 8.202 -12.007 -30.502 1.00 58.00 84 ALA A C 1
ATOM 651 O O . ALA A 1 84 ? 8.902 -11.844 -31.501 1.00 58.00 84 ALA A O 1
ATOM 652 N N . ALA A 1 85 ? 8.482 -12.903 -29.550 1.00 52.66 85 ALA A N 1
ATOM 653 C CA . ALA A 1 85 ? 9.562 -13.891 -29.596 1.00 52.66 85 ALA A CA 1
ATOM 654 C C . ALA A 1 85 ? 9.024 -15.262 -30.023 1.00 52.66 85 ALA A C 1
ATOM 656 O O . ALA A 1 85 ? 9.783 -15.980 -30.710 1.00 52.66 85 ALA A O 1
#

Radius of gyration: 18.92 Å; Cα contacts (8 Å, |Δi|>4): 26; chains: 1; bounding box: 41×28×55 Å

Sequence (85 aa):
MQSLITAIVLAAIVFAVVIDARALVADLIAFHRCLSPNLPASIRRLLWQQYAWIGFPIGKALALLLWLALAFLLTCQMARLVMAA